Protein AF-A0A2V8H9V9-F1 (afdb_monomer_lite)

Radius of gyration: 36.33 Å; chains: 1; bounding box: 71×35×95 Å

Sequence (154 aa):
MIKNLRWKIITIVAVTVFVSALGIYPIAAQRFHLPAPAWLMAYQLRLGLDLKGGVHLRLRVNTDDALKLTTQTTSEQLRESLRNGNIPVGNITVTSPTTFTIEGIPVDKDAEFRAAADEIAATNYDRNPNGNGTYTFTMKPNVAINLREQTVDQ

Foldseek 3Di:
DCPVVVVVVVVVVVVVVVVCCLVCVLVVCVVVVNDDDPVSVVPDDPDDPVVVDDDPDDDDQPLLVLLQVVVVVLQVVLVVLCVVVVFDWDDWAAPGSFKIKTADGDPVCVVVSVVSCCVRQVVFWDWDDPDRRMIMTGGDPVNSVVSSVVSVVD

Secondary structure (DSSP, 8-state):
--HHHHHHHHHHHHHHHHHHHHHHHHHHHHHHT----HHHHTT-----HHHHT---------HHHHHHHHHHHHHHHHHHHHHHTT----EEEEEETTEEEEE---TTTHHHHHHHHHHHHTTTEEEEEEETTEEEEEE-HHHHHHHHHHHHH-

pLDDT: mean 76.86, std 10.54, range [52.75, 92.06]

Structure (mmCIF, N/CA/C/O backbone):
data_AF-A0A2V8H9V9-F1
#
_entry.id   AF-A0A2V8H9V9-F1
#
loop_
_atom_site.group_PDB
_atom_site.id
_atom_site.type_symbol
_atom_site.label_atom_id
_atom_site.label_alt_id
_atom_site.label_comp_id
_atom_site.label_asym_id
_atom_site.label_entity_id
_atom_site.label_seq_id
_atom_site.pdbx_PDB_ins_code
_atom_site.Cartn_x
_atom_site.Cartn_y
_atom_site.Cartn_z
_atom_site.occupancy
_atom_site.B_iso_or_equiv
_atom_site.auth_seq_id
_atom_site.auth_comp_id
_atom_site.auth_asym_id
_atom_site.auth_atom_id
_atom_site.pdbx_PDB_model_num
ATOM 1 N N . MET A 1 1 ? 47.180 23.517 -67.699 1.00 57.81 1 MET A N 1
ATOM 2 C CA . MET A 1 1 ? 46.946 23.609 -66.234 1.00 57.81 1 MET A CA 1
ATOM 3 C C . MET A 1 1 ? 45.774 22.761 -65.694 1.00 57.81 1 MET A C 1
ATOM 5 O O . MET A 1 1 ? 45.756 22.506 -64.501 1.00 57.81 1 MET A O 1
ATOM 9 N N . ILE A 1 2 ? 44.837 22.245 -66.512 1.00 60.38 2 ILE A N 1
ATOM 10 C CA . ILE A 1 2 ? 43.625 21.515 -66.041 1.00 60.38 2 ILE A CA 1
ATOM 11 C C . ILE A 1 2 ? 43.881 20.043 -65.625 1.00 60.38 2 ILE A C 1
ATOM 13 O O . ILE A 1 2 ? 43.102 19.455 -64.877 1.00 60.38 2 ILE A O 1
ATOM 17 N N . LYS A 1 3 ? 44.986 19.428 -66.069 1.00 65.50 3 LYS A N 1
ATOM 18 C CA . LYS A 1 3 ? 45.292 18.002 -65.822 1.00 65.50 3 LYS A CA 1
ATOM 19 C C . LYS A 1 3 ? 45.459 17.672 -64.329 1.00 65.50 3 LYS A C 1
ATOM 21 O O . LYS A 1 3 ? 44.899 16.689 -63.856 1.00 65.50 3 LYS A O 1
ATOM 26 N N . ASN A 1 4 ? 46.134 18.548 -63.583 1.00 73.12 4 ASN A N 1
ATOM 27 C CA . ASN A 1 4 ? 46.358 18.378 -62.143 1.00 73.12 4 ASN A CA 1
ATOM 28 C C . ASN A 1 4 ? 45.065 18.569 -61.335 1.00 73.12 4 ASN A C 1
ATOM 30 O O . ASN A 1 4 ? 44.897 17.956 -60.285 1.00 73.12 4 ASN A O 1
ATOM 34 N N . LEU A 1 5 ? 44.138 19.393 -61.837 1.00 76.50 5 LEU A N 1
ATOM 35 C CA . LEU A 1 5 ? 42.849 19.631 -61.191 1.00 76.50 5 LEU A CA 1
ATOM 36 C C . LEU A 1 5 ? 41.892 18.451 -61.397 1.00 76.50 5 LEU A C 1
ATOM 38 O O . LEU A 1 5 ? 41.254 18.013 -60.448 1.00 76.50 5 LEU A O 1
ATOM 42 N N . ARG A 1 6 ? 41.858 17.872 -62.605 1.00 82.38 6 ARG A N 1
ATOM 43 C CA . ARG A 1 6 ? 41.059 16.672 -62.902 1.00 82.38 6 ARG A CA 1
ATOM 44 C C . ARG A 1 6 ? 41.434 15.484 -62.020 1.00 82.38 6 ARG A C 1
ATOM 46 O O . ARG A 1 6 ? 40.542 14.838 -61.487 1.00 82.38 6 ARG A O 1
ATOM 53 N N . TRP A 1 7 ? 42.728 15.220 -61.835 1.00 85.81 7 TRP A N 1
ATOM 54 C CA . TRP A 1 7 ? 43.170 14.109 -60.986 1.00 85.81 7 TRP A CA 1
ATOM 55 C C . TRP A 1 7 ? 42.800 14.336 -59.518 1.00 85.81 7 TRP A C 1
ATOM 57 O O . TRP A 1 7 ? 42.246 13.444 -58.891 1.00 85.81 7 TRP A O 1
ATOM 67 N N . LYS A 1 8 ? 42.982 15.560 -59.001 1.00 82.00 8 LYS A N 1
ATOM 68 C CA . LYS A 1 8 ? 42.536 15.919 -57.646 1.00 82.00 8 LYS A CA 1
ATOM 69 C C . LYS A 1 8 ? 41.030 15.726 -57.456 1.00 82.00 8 LYS A C 1
ATOM 71 O O . LYS A 1 8 ? 40.627 15.174 -56.441 1.00 82.00 8 LYS A O 1
ATOM 76 N N . ILE A 1 9 ? 40.211 16.136 -58.426 1.00 89.25 9 ILE A N 1
ATOM 77 C CA . ILE A 1 9 ? 38.752 15.958 -58.367 1.00 89.25 9 ILE A CA 1
ATOM 78 C C . ILE A 1 9 ? 38.386 14.473 -58.365 1.00 89.25 9 ILE A C 1
ATOM 80 O O . ILE A 1 9 ? 37.575 14.058 -57.544 1.00 89.25 9 ILE A O 1
ATOM 84 N N . ILE A 1 10 ? 39.007 13.665 -59.229 1.00 90.19 10 ILE A N 1
ATOM 85 C CA . ILE A 1 10 ? 38.774 12.214 -59.262 1.00 90.19 10 ILE A CA 1
ATOM 86 C C . ILE A 1 10 ? 39.128 11.588 -57.910 1.00 90.19 10 ILE A C 1
ATOM 88 O O . ILE A 1 10 ? 38.334 10.817 -57.381 1.00 90.19 10 ILE A O 1
ATOM 92 N N . THR A 1 11 ? 40.267 11.955 -57.319 1.00 88.50 11 THR A N 1
ATOM 93 C CA . THR A 1 11 ? 40.679 11.435 -56.011 1.00 88.50 11 THR A CA 1
ATOM 94 C C . THR A 1 11 ? 39.709 11.848 -54.906 1.00 88.50 11 THR A C 1
ATOM 96 O O . THR A 1 11 ? 39.333 11.012 -54.092 1.00 88.50 11 THR A O 1
ATOM 99 N N . ILE A 1 12 ? 39.255 13.106 -54.891 1.00 87.62 12 ILE A N 1
ATOM 100 C CA . ILE A 1 12 ? 38.284 13.587 -53.897 1.00 87.62 12 ILE A CA 1
ATOM 101 C C . ILE A 1 12 ? 36.968 12.820 -54.031 1.00 87.62 12 ILE A C 1
ATOM 103 O O . ILE A 1 12 ? 36.487 12.272 -53.046 1.00 87.62 12 ILE A O 1
ATOM 107 N N . VAL A 1 13 ? 36.422 12.715 -55.245 1.00 92.06 13 VAL A N 1
ATOM 108 C CA . VAL A 1 13 ? 35.166 11.992 -55.488 1.00 92.06 13 VAL A CA 1
ATOM 109 C C . VAL A 1 13 ? 35.306 10.519 -55.110 1.00 92.06 13 VAL A C 1
ATOM 111 O O . VAL A 1 13 ? 34.431 9.983 -54.437 1.00 92.06 13 VAL A O 1
ATOM 114 N N . ALA A 1 14 ? 36.413 9.872 -55.476 1.00 91.31 14 ALA A N 1
ATOM 115 C CA . ALA A 1 14 ? 36.659 8.476 -55.135 1.00 91.31 14 ALA A CA 1
ATOM 116 C C . ALA A 1 14 ? 36.714 8.259 -53.616 1.00 91.31 14 ALA A C 1
ATOM 118 O O . ALA A 1 14 ? 36.062 7.350 -53.106 1.00 91.31 14 ALA A O 1
ATOM 119 N N . VAL A 1 15 ? 37.433 9.114 -52.883 1.00 88.75 15 VAL A N 1
ATOM 120 C CA . VAL A 1 15 ? 37.535 9.023 -51.419 1.00 88.75 15 VAL A CA 1
ATOM 121 C C . VAL A 1 15 ? 36.187 9.301 -50.758 1.00 88.75 15 VAL A C 1
ATOM 123 O O . VAL A 1 15 ? 35.783 8.550 -49.874 1.00 88.75 15 VAL A O 1
ATOM 126 N N . THR A 1 16 ? 35.455 10.327 -51.198 1.00 86.00 16 THR A N 1
ATOM 127 C CA . THR A 1 16 ? 34.132 10.649 -50.648 1.00 86.00 16 THR A CA 1
ATOM 128 C C . THR A 1 16 ? 33.149 9.503 -50.865 1.00 86.00 16 THR A C 1
ATOM 130 O O . THR A 1 16 ? 32.511 9.068 -49.911 1.00 86.00 16 THR A O 1
ATOM 133 N N . VAL A 1 17 ? 33.065 8.959 -52.083 1.00 86.69 17 VAL A N 1
ATOM 134 C CA . VAL A 1 17 ? 32.178 7.825 -52.383 1.00 86.69 17 VAL A CA 1
ATOM 135 C C . VAL A 1 17 ? 32.574 6.597 -51.567 1.00 86.69 17 VAL A C 1
ATOM 137 O O . VAL A 1 17 ? 31.702 5.927 -51.022 1.00 86.69 17 VAL A O 1
ATOM 140 N N . PHE A 1 18 ? 33.872 6.324 -51.421 1.00 85.44 18 PHE A N 1
ATOM 141 C CA . PHE A 1 18 ? 34.361 5.185 -50.648 1.00 85.44 18 PHE A CA 1
ATOM 142 C C . PHE A 1 18 ? 34.021 5.297 -49.153 1.00 85.44 18 PHE A C 1
ATOM 144 O O . PHE A 1 18 ? 33.488 4.355 -48.570 1.00 85.44 18 PHE A O 1
ATOM 151 N N . VAL A 1 19 ? 34.250 6.461 -48.535 1.00 82.00 19 VAL A N 1
ATOM 152 C CA . VAL A 1 19 ? 33.938 6.698 -47.114 1.00 82.00 19 VAL A CA 1
ATOM 153 C C . VAL A 1 19 ? 32.427 6.683 -46.868 1.00 82.00 19 VAL A C 1
ATOM 155 O O . VAL A 1 19 ? 31.965 6.057 -45.913 1.00 82.00 19 VAL A O 1
ATOM 158 N N . SER A 1 20 ? 31.639 7.314 -47.744 1.00 78.38 20 SER A N 1
ATOM 159 C CA . SER A 1 20 ? 30.177 7.289 -47.653 1.00 78.38 20 SER A CA 1
ATOM 160 C C . SER A 1 20 ? 29.618 5.876 -47.827 1.00 78.38 20 SER A C 1
ATOM 162 O O . SER A 1 20 ? 28.728 5.485 -47.073 1.00 78.38 20 SER A O 1
ATOM 164 N N . ALA A 1 21 ? 30.159 5.084 -48.758 1.00 78.38 21 ALA A N 1
ATOM 165 C CA . ALA A 1 21 ? 29.756 3.694 -48.941 1.00 78.38 21 ALA A CA 1
ATOM 166 C C . ALA A 1 21 ? 30.045 2.861 -47.684 1.00 78.38 21 ALA A C 1
ATOM 168 O O . ALA A 1 21 ? 29.151 2.174 -47.202 1.00 78.38 21 ALA A O 1
ATOM 169 N N . LEU A 1 22 ? 31.240 2.974 -47.095 1.00 76.44 22 LEU A N 1
ATOM 170 C CA . LEU A 1 22 ? 31.590 2.234 -45.878 1.00 76.44 22 LEU A CA 1
ATOM 171 C C . LEU A 1 22 ? 30.748 2.636 -44.655 1.00 76.44 22 LEU A C 1
ATOM 173 O O . LEU A 1 22 ? 30.436 1.776 -43.836 1.00 76.44 22 LEU A O 1
ATOM 177 N N . GLY A 1 23 ? 30.357 3.908 -44.531 1.00 70.56 23 GLY A N 1
ATOM 178 C CA . GLY A 1 23 ? 29.535 4.385 -43.412 1.00 70.56 23 GLY A CA 1
ATOM 179 C C . GLY A 1 23 ? 28.039 4.066 -43.539 1.00 70.56 23 GLY A C 1
ATOM 180 O O . GLY A 1 23 ? 27.389 3.740 -42.549 1.00 70.56 23 GLY A O 1
ATOM 181 N N . ILE A 1 24 ? 27.480 4.142 -44.752 1.00 71.81 24 ILE A N 1
ATOM 182 C CA . ILE A 1 24 ? 26.030 4.007 -44.995 1.00 71.81 24 ILE A CA 1
ATOM 183 C C . ILE A 1 24 ? 25.626 2.547 -45.238 1.00 71.81 24 ILE A C 1
ATOM 185 O O . ILE A 1 24 ? 24.543 2.124 -44.826 1.00 71.81 24 ILE A O 1
ATOM 189 N N . TYR A 1 25 ? 26.494 1.753 -45.869 1.00 69.50 25 TYR A N 1
ATOM 190 C CA . TYR A 1 25 ? 26.231 0.346 -46.171 1.00 69.50 25 TYR A CA 1
ATOM 191 C C . TYR A 1 25 ? 25.858 -0.520 -44.950 1.00 69.50 25 TYR A C 1
ATOM 193 O O . TYR A 1 25 ? 24.879 -1.259 -45.066 1.00 69.50 25 TYR A O 1
ATOM 201 N N . PRO A 1 26 ? 26.517 -0.440 -43.770 1.00 66.88 26 PRO A N 1
ATOM 202 C CA . PRO A 1 26 ? 26.125 -1.258 -42.616 1.00 66.88 26 PRO A CA 1
ATOM 203 C C . PRO A 1 26 ? 24.718 -0.927 -42.087 1.00 66.88 26 PRO A C 1
ATOM 205 O O . PRO A 1 26 ? 24.013 -1.823 -41.631 1.00 66.88 26 PRO A O 1
ATOM 208 N N . ILE A 1 27 ? 24.270 0.329 -42.205 1.00 66.88 27 ILE A N 1
ATOM 209 C CA . ILE A 1 27 ? 22.926 0.770 -41.786 1.00 66.88 27 ILE A CA 1
ATOM 210 C C . ILE A 1 27 ? 21.867 0.301 -42.798 1.00 66.88 27 ILE A C 1
ATOM 212 O O . ILE A 1 27 ? 20.803 -0.195 -42.422 1.00 66.88 27 ILE A O 1
ATOM 216 N N . ALA A 1 28 ? 22.164 0.416 -44.097 1.00 67.12 28 ALA A N 1
ATOM 217 C CA . ALA A 1 28 ? 21.274 -0.040 -45.162 1.00 67.12 28 ALA A CA 1
ATOM 218 C C . ALA A 1 28 ? 21.123 -1.573 -45.177 1.00 67.12 28 ALA A C 1
ATOM 220 O O . ALA A 1 28 ? 20.008 -2.077 -45.313 1.00 67.12 28 ALA A O 1
ATOM 221 N N . ALA A 1 29 ? 22.214 -2.318 -44.976 1.00 65.88 29 ALA A N 1
ATOM 222 C CA . ALA A 1 29 ? 22.195 -3.779 -44.949 1.00 65.88 29 ALA A CA 1
ATOM 223 C C . ALA A 1 29 ? 21.274 -4.337 -43.851 1.00 65.88 29 ALA A C 1
ATOM 225 O O . ALA A 1 29 ? 20.587 -5.328 -44.084 1.00 65.88 29 ALA A O 1
ATOM 226 N N . GLN A 1 30 ? 21.193 -3.674 -42.692 1.00 62.47 30 GLN A N 1
ATOM 227 C CA . GLN A 1 30 ? 20.299 -4.070 -41.597 1.00 62.47 30 GLN A CA 1
ATOM 228 C C . GLN A 1 30 ? 18.828 -3.797 -41.895 1.00 62.47 30 GLN A C 1
ATOM 230 O O . GLN A 1 30 ? 17.981 -4.635 -41.603 1.00 62.47 30 GLN A O 1
ATOM 235 N N . ARG A 1 31 ? 18.512 -2.654 -42.515 1.00 63.34 31 ARG A N 1
ATOM 236 C CA . ARG A 1 31 ? 17.125 -2.327 -42.874 1.00 63.34 31 ARG A CA 1
ATOM 237 C C . ARG A 1 31 ? 16.567 -3.265 -43.946 1.00 63.34 31 ARG A C 1
ATOM 239 O O . ARG A 1 31 ? 15.377 -3.565 -43.932 1.00 63.34 31 ARG A O 1
ATOM 246 N N . PHE A 1 32 ? 17.417 -3.722 -44.862 1.00 66.94 32 PHE A N 1
ATOM 247 C CA . PHE A 1 32 ? 17.008 -4.514 -46.022 1.00 66.94 32 PHE A CA 1
ATOM 248 C C . PHE A 1 32 ? 17.412 -6.001 -45.955 1.00 66.94 32 PHE A C 1
ATOM 250 O O . PHE A 1 32 ? 17.139 -6.727 -46.904 1.00 66.94 32 PHE A O 1
ATOM 257 N N . HIS A 1 33 ? 18.013 -6.471 -44.853 1.00 59.19 33 HIS A N 1
ATOM 258 C CA . HIS A 1 33 ? 18.456 -7.865 -44.656 1.00 59.19 33 HIS A CA 1
ATOM 259 C C . HIS A 1 33 ? 19.418 -8.382 -45.746 1.00 59.19 33 HIS A C 1
ATOM 261 O O . HIS A 1 33 ? 19.313 -9.523 -46.195 1.00 59.19 33 HIS A O 1
ATOM 267 N N . LEU A 1 34 ? 20.365 -7.551 -46.192 1.00 64.75 34 LEU A N 1
ATOM 268 C CA . LEU A 1 34 ? 21.371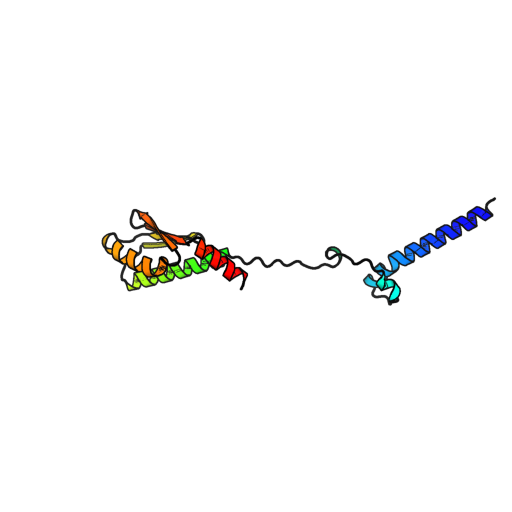 -7.977 -47.172 1.00 64.75 34 LEU A CA 1
ATOM 269 C C . LEU A 1 34 ? 22.539 -8.714 -46.489 1.00 64.75 34 LEU A C 1
ATOM 271 O O . LEU A 1 34 ? 22.917 -8.355 -45.370 1.00 64.75 34 LEU A O 1
ATOM 275 N N . PRO A 1 35 ? 23.164 -9.701 -47.162 1.00 61.28 35 PRO A N 1
ATOM 276 C CA . PRO A 1 35 ? 24.351 -10.374 -46.650 1.00 61.28 35 PRO A CA 1
ATOM 277 C C . PRO A 1 35 ? 25.536 -9.399 -46.623 1.00 61.28 35 PRO A C 1
ATOM 279 O O . PRO A 1 35 ? 26.167 -9.138 -47.645 1.00 61.28 35 PRO A O 1
ATOM 282 N N . ALA A 1 36 ? 25.836 -8.850 -45.446 1.00 61.03 36 ALA A N 1
ATOM 283 C CA . ALA A 1 36 ? 27.027 -8.040 -45.216 1.00 61.03 36 ALA A CA 1
ATOM 284 C C . ALA A 1 36 ? 28.138 -8.893 -44.577 1.00 61.03 36 ALA A C 1
ATOM 286 O O . ALA A 1 36 ? 27.858 -9.712 -43.697 1.00 61.03 36 ALA A O 1
ATOM 287 N N . PRO A 1 37 ? 29.407 -8.710 -44.977 1.00 66.81 37 PRO A N 1
ATOM 288 C CA . PRO A 1 37 ? 30.511 -9.477 -44.421 1.00 66.81 37 PRO A CA 1
ATOM 289 C C . PRO A 1 37 ? 30.754 -9.125 -42.940 1.00 66.81 37 PRO A C 1
ATOM 291 O O . PRO A 1 37 ? 30.710 -7.961 -42.539 1.00 66.81 37 PRO A O 1
ATOM 294 N N . ALA A 1 38 ? 31.036 -10.146 -42.122 1.00 62.78 38 ALA A N 1
ATOM 295 C CA . ALA A 1 38 ? 31.070 -10.059 -40.655 1.00 62.78 38 ALA A CA 1
ATOM 296 C C . ALA A 1 38 ? 32.047 -9.006 -40.091 1.00 62.78 38 ALA A C 1
ATOM 298 O O . ALA A 1 38 ? 31.776 -8.404 -39.053 1.00 62.78 38 ALA A O 1
ATOM 299 N N . TRP A 1 39 ? 33.153 -8.733 -40.790 1.00 65.25 39 TRP A N 1
ATOM 300 C CA . TRP A 1 39 ? 34.141 -7.726 -40.386 1.00 65.25 39 TRP A CA 1
ATOM 301 C C . TRP A 1 39 ? 33.591 -6.290 -40.429 1.00 65.25 39 TRP A C 1
ATOM 303 O O . TRP A 1 39 ? 34.014 -5.458 -39.635 1.00 65.25 39 TRP A O 1
ATOM 313 N N . LEU A 1 40 ? 32.617 -6.003 -41.301 1.00 64.94 40 LEU A N 1
ATOM 314 C CA . LEU A 1 40 ? 31.985 -4.684 -41.412 1.00 64.94 40 LEU A CA 1
ATOM 315 C C . LEU A 1 40 ? 30.905 -4.480 -40.337 1.00 64.94 40 LEU A C 1
ATOM 317 O O . LEU A 1 40 ? 30.752 -3.389 -39.795 1.00 64.94 40 LEU A O 1
ATOM 321 N N . MET A 1 41 ? 30.194 -5.555 -39.983 1.00 60.38 41 MET A N 1
ATOM 322 C CA . MET A 1 41 ? 29.227 -5.569 -38.878 1.00 60.38 41 MET A CA 1
ATOM 323 C C . MET A 1 41 ? 29.913 -5.393 -37.511 1.00 60.38 41 MET A C 1
ATOM 325 O O . MET A 1 41 ? 29.315 -4.836 -36.598 1.00 60.38 41 MET A O 1
ATOM 329 N N . ALA A 1 42 ? 31.176 -5.809 -37.357 1.00 61.28 42 ALA A N 1
ATOM 330 C CA . ALA A 1 42 ? 31.925 -5.643 -36.107 1.00 61.28 42 ALA A CA 1
ATOM 331 C C . ALA A 1 42 ? 32.227 -4.169 -35.754 1.00 61.28 42 ALA A C 1
ATOM 333 O O . ALA A 1 42 ? 32.335 -3.836 -34.576 1.00 61.28 42 ALA A O 1
ATOM 334 N N . TYR A 1 43 ? 32.308 -3.281 -36.755 1.00 58.75 43 TYR A N 1
ATOM 335 C CA . TYR A 1 43 ? 32.479 -1.828 -36.578 1.00 58.75 43 TYR A CA 1
ATOM 336 C C . TYR A 1 43 ? 31.153 -1.063 -36.466 1.00 58.75 43 TYR A C 1
ATOM 338 O O . TYR A 1 43 ? 31.130 0.169 -36.474 1.00 58.75 43 TYR A O 1
ATOM 346 N N . GLN A 1 44 ? 30.035 -1.780 -36.358 1.00 58.94 44 GLN A N 1
ATOM 347 C CA . GLN A 1 44 ? 28.725 -1.187 -36.153 1.00 58.94 44 GLN A CA 1
ATOM 348 C C . GLN A 1 44 ? 28.716 -0.305 -34.897 1.00 58.94 44 GLN A C 1
ATOM 350 O O . GLN A 1 44 ? 29.032 -0.758 -33.792 1.00 58.94 44 GLN A O 1
ATOM 355 N N . LEU A 1 45 ? 28.255 0.942 -35.047 1.00 58.75 45 LEU A N 1
ATOM 356 C CA . LEU A 1 45 ? 27.869 1.759 -33.901 1.00 58.75 45 LEU A CA 1
ATOM 357 C C . LEU A 1 45 ? 26.824 0.992 -33.087 1.00 58.75 45 LEU A C 1
ATOM 359 O O . LEU A 1 45 ? 25.765 0.620 -33.596 1.00 58.75 45 LEU A O 1
ATOM 363 N N . ARG A 1 46 ? 27.105 0.761 -31.805 1.00 60.06 46 ARG A N 1
ATOM 364 C CA . ARG A 1 46 ? 26.118 0.225 -30.869 1.00 60.06 46 ARG A CA 1
ATOM 365 C C . ARG A 1 46 ? 24.988 1.244 -30.730 1.00 60.06 46 ARG A C 1
ATOM 367 O O . ARG A 1 46 ? 25.102 2.191 -29.961 1.00 60.06 46 ARG A O 1
ATOM 374 N N . LEU A 1 47 ? 23.914 1.059 -31.496 1.00 61.25 47 LEU A N 1
ATOM 375 C CA . LEU A 1 47 ? 22.701 1.861 -31.362 1.00 61.25 47 LEU A CA 1
ATOM 376 C C . LEU A 1 47 ? 22.193 1.736 -29.920 1.00 61.25 47 LEU A C 1
ATOM 378 O O . LEU A 1 47 ? 21.969 0.621 -29.433 1.00 61.25 47 LEU A O 1
ATOM 382 N N . GLY A 1 48 ? 22.060 2.884 -29.255 1.00 58.81 48 GLY A N 1
ATOM 383 C CA . GLY A 1 48 ? 21.477 2.990 -27.923 1.00 58.81 48 GLY A CA 1
ATOM 384 C C . GLY A 1 48 ? 20.023 2.516 -27.906 1.00 58.81 48 GLY A C 1
ATOM 385 O O . GLY A 1 48 ? 19.383 2.383 -28.949 1.00 58.81 48 GLY A O 1
ATOM 386 N N . LEU A 1 49 ? 19.510 2.258 -26.704 1.00 62.19 49 LEU A N 1
ATOM 387 C CA . LEU A 1 49 ? 18.172 1.702 -26.472 1.00 62.19 49 LEU A CA 1
ATOM 388 C C . LEU A 1 49 ? 17.050 2.501 -27.170 1.00 62.19 49 LEU A C 1
ATOM 390 O O . LEU A 1 49 ? 16.089 1.905 -27.648 1.00 62.19 49 LEU A O 1
ATOM 394 N N . ASP A 1 50 ? 17.228 3.819 -27.293 1.00 59.22 50 ASP A N 1
ATOM 395 C CA . ASP A 1 50 ? 16.293 4.755 -27.932 1.00 59.22 50 ASP A CA 1
ATOM 396 C C . ASP A 1 50 ? 16.027 4.432 -29.417 1.00 59.22 50 ASP A C 1
ATOM 398 O O . ASP A 1 50 ? 14.901 4.520 -29.891 1.00 59.22 50 ASP A O 1
ATOM 402 N N . LEU A 1 51 ? 17.039 3.929 -30.138 1.00 60.03 51 LEU A N 1
ATOM 403 C CA . LEU A 1 51 ? 16.916 3.537 -31.550 1.00 60.03 51 LEU A CA 1
ATOM 404 C C . LEU A 1 51 ? 16.543 2.056 -31.745 1.00 60.03 51 LEU A C 1
ATOM 406 O O . LEU A 1 51 ? 16.340 1.620 -32.877 1.00 60.03 51 LEU A O 1
ATOM 410 N N . LYS A 1 52 ? 16.475 1.269 -30.661 1.00 59.09 52 LYS A N 1
ATOM 411 C CA . LYS A 1 52 ? 16.121 -0.163 -30.682 1.00 59.09 52 LYS A CA 1
ATOM 412 C C . LYS A 1 52 ? 14.690 -0.455 -30.223 1.00 59.09 52 LYS A C 1
ATOM 414 O O . LYS A 1 52 ? 14.274 -1.603 -30.325 1.00 59.09 52 LYS A O 1
ATOM 419 N N . GLY A 1 53 ? 13.945 0.546 -29.747 1.00 53.00 53 GLY A N 1
ATOM 420 C CA . GLY A 1 53 ? 12.536 0.382 -29.378 1.00 53.00 53 GLY A CA 1
ATOM 421 C C . GLY A 1 53 ? 12.330 -0.639 -28.255 1.00 53.00 53 GLY A C 1
ATOM 422 O O . GLY A 1 53 ? 11.642 -1.636 -28.438 1.00 53.00 53 GLY A O 1
ATOM 423 N N . GLY A 1 54 ? 12.951 -0.417 -27.095 1.00 62.22 54 GLY A N 1
ATOM 424 C CA . GLY A 1 54 ? 12.673 -1.193 -25.883 1.00 62.22 54 GLY A CA 1
ATOM 425 C C . GLY A 1 54 ? 11.726 -0.432 -24.957 1.00 62.22 54 GLY A C 1
ATOM 426 O O . GLY A 1 54 ? 12.033 0.691 -24.564 1.00 62.22 54 GLY A O 1
ATOM 427 N N . VAL A 1 55 ? 10.592 -1.027 -24.578 1.00 65.06 55 VAL A N 1
ATOM 428 C CA . VAL A 1 55 ? 9.712 -0.449 -23.551 1.00 65.06 55 VAL A CA 1
ATOM 429 C C . VAL A 1 55 ? 10.345 -0.692 -22.180 1.00 65.06 55 VAL A C 1
ATOM 431 O O . VAL A 1 55 ? 10.507 -1.833 -21.753 1.00 65.06 55 VAL A O 1
ATOM 434 N N . HIS A 1 56 ? 10.702 0.381 -21.477 1.00 53.16 56 HIS A N 1
ATOM 435 C CA . HIS A 1 56 ? 11.111 0.314 -20.076 1.00 53.16 56 HIS A CA 1
ATOM 436 C C . HIS A 1 56 ? 9.850 0.274 -19.199 1.00 53.16 56 HIS A C 1
ATOM 438 O O . HIS A 1 56 ? 9.340 1.308 -18.771 1.00 53.16 56 HIS A O 1
ATOM 444 N N . LEU A 1 57 ? 9.306 -0.924 -18.978 1.00 52.75 57 LEU A N 1
ATOM 445 C CA . LEU A 1 57 ? 8.185 -1.133 -18.060 1.00 52.75 57 LEU A CA 1
ATOM 446 C C . LEU A 1 57 ? 8.695 -1.024 -16.619 1.00 52.75 57 LEU A C 1
ATOM 448 O O . LEU A 1 57 ? 9.395 -1.911 -16.135 1.00 52.75 57 LEU A O 1
ATOM 452 N N . ARG A 1 58 ? 8.343 0.060 -15.921 1.00 55.31 58 ARG A N 1
ATOM 453 C CA . ARG A 1 58 ? 8.453 0.107 -14.459 1.00 55.31 58 ARG A CA 1
ATOM 454 C C . ARG A 1 58 ? 7.162 -0.432 -13.866 1.00 55.31 58 ARG A C 1
ATOM 456 O O . ARG A 1 58 ? 6.129 0.225 -13.966 1.00 55.31 58 ARG A O 1
ATOM 463 N N . LEU A 1 59 ? 7.228 -1.600 -13.235 1.00 54.44 59 LEU A N 1
ATOM 464 C CA . LEU A 1 59 ? 6.183 -2.018 -12.310 1.00 54.44 59 LEU A CA 1
ATOM 465 C C . LEU A 1 59 ? 6.224 -1.061 -11.112 1.00 54.44 59 LEU A C 1
ATOM 467 O O . LEU A 1 59 ? 7.228 -0.986 -10.405 1.00 54.44 59 LEU A O 1
ATOM 471 N N . ARG A 1 60 ? 5.154 -0.292 -10.908 1.00 55.81 60 ARG A N 1
ATOM 472 C CA . ARG A 1 60 ? 4.907 0.404 -9.645 1.00 55.81 60 ARG A CA 1
ATOM 473 C C . ARG A 1 60 ? 3.815 -0.378 -8.935 1.00 55.81 60 ARG A C 1
ATOM 475 O O . ARG A 1 60 ? 2.663 -0.331 -9.352 1.00 55.81 60 ARG A O 1
ATOM 482 N N . VAL A 1 61 ? 4.199 -1.112 -7.898 1.00 62.50 61 VAL A N 1
ATOM 483 C CA . VAL A 1 61 ? 3.246 -1.723 -6.974 1.00 62.50 61 VAL A CA 1
ATOM 484 C C . VAL A 1 61 ? 2.452 -0.593 -6.322 1.00 62.50 61 VAL A C 1
ATOM 486 O O . VAL A 1 61 ? 3.035 0.359 -5.796 1.00 62.50 61 VAL A O 1
ATOM 489 N N . ASN A 1 62 ? 1.126 -0.667 -6.401 1.00 66.19 62 ASN A N 1
ATOM 490 C CA . ASN A 1 62 ? 0.238 0.303 -5.777 1.00 66.19 62 ASN A CA 1
ATOM 491 C C . ASN A 1 62 ? 0.121 -0.053 -4.287 1.00 66.19 62 ASN A C 1
ATOM 493 O O . ASN A 1 62 ? -0.833 -0.687 -3.846 1.00 66.19 62 ASN A O 1
ATOM 497 N N . THR A 1 63 ? 1.155 0.274 -3.510 1.00 75.56 63 THR A N 1
ATOM 498 C CA . THR A 1 63 ? 1.256 -0.118 -2.093 1.00 75.56 63 THR A CA 1
ATOM 499 C C . THR A 1 63 ? 0.127 0.454 -1.233 1.00 75.56 63 THR A C 1
ATOM 501 O O . THR A 1 63 ? -0.225 -0.123 -0.206 1.00 75.56 63 THR A O 1
ATOM 504 N N . ASP A 1 64 ? -0.503 1.542 -1.676 1.00 75.50 64 ASP A N 1
ATOM 505 C CA . ASP A 1 64 ? -1.673 2.118 -1.015 1.00 75.50 64 ASP A CA 1
ATOM 506 C C . ASP A 1 64 ? -2.924 1.225 -1.131 1.00 75.50 64 ASP A C 1
ATOM 508 O O . ASP A 1 64 ? -3.734 1.199 -0.201 1.00 75.50 64 ASP A O 1
ATOM 512 N N . ASP A 1 65 ? -3.063 0.430 -2.200 1.00 78.44 65 ASP A N 1
ATOM 513 C CA . ASP A 1 65 ? -4.168 -0.531 -2.332 1.00 78.44 65 ASP A CA 1
ATOM 514 C C . ASP A 1 65 ? -4.009 -1.694 -1.338 1.00 78.44 65 ASP A C 1
ATOM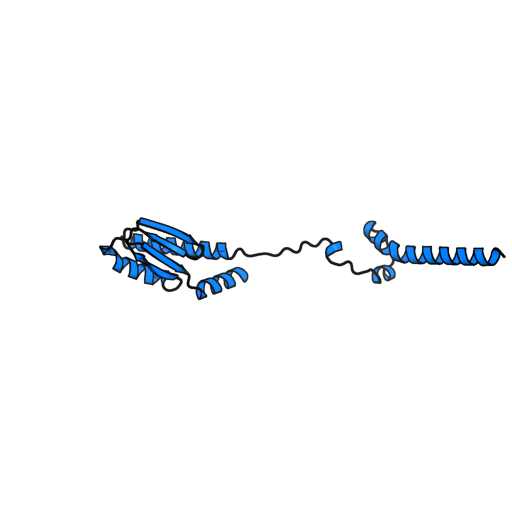 516 O O . ASP A 1 65 ? -4.986 -2.123 -0.721 1.00 78.44 65 ASP A O 1
ATOM 520 N N . ALA A 1 66 ? -2.774 -2.152 -1.107 1.00 79.19 66 ALA A N 1
ATOM 521 C CA . ALA A 1 66 ? -2.469 -3.186 -0.114 1.00 79.19 66 ALA A CA 1
ATOM 522 C C . ALA A 1 66 ? -2.731 -2.708 1.327 1.00 79.19 66 ALA A C 1
ATOM 524 O O . ALA A 1 66 ? -3.293 -3.446 2.146 1.00 79.19 66 ALA A O 1
ATOM 525 N N . LEU A 1 67 ? -2.397 -1.446 1.626 1.00 82.75 67 LEU A N 1
ATOM 526 C CA . LEU A 1 67 ? -2.725 -0.821 2.910 1.00 82.75 67 LEU A CA 1
ATOM 527 C C . LEU A 1 67 ? -4.240 -0.719 3.101 1.00 82.75 67 LEU A C 1
ATOM 529 O O . LEU A 1 67 ? -4.763 -1.123 4.140 1.00 82.75 67 LEU A O 1
ATOM 533 N N . LYS A 1 68 ? -4.959 -0.253 2.073 1.00 85.69 68 LYS A N 1
ATOM 534 C CA . LYS A 1 68 ? -6.419 -0.132 2.105 1.00 85.69 68 LYS A CA 1
ATOM 535 C C . LYS A 1 68 ? -7.105 -1.482 2.316 1.00 85.69 68 LYS A C 1
ATOM 537 O O . LYS A 1 68 ? -8.030 -1.558 3.122 1.00 85.69 68 LYS A O 1
ATOM 542 N N . LEU A 1 69 ? -6.651 -2.534 1.634 1.00 86.50 69 LEU A N 1
ATOM 543 C CA . LEU A 1 69 ? -7.198 -3.884 1.781 1.00 86.50 69 LEU A CA 1
ATOM 544 C C . LEU A 1 69 ? -6.990 -4.426 3.200 1.00 86.50 69 LEU A C 1
ATOM 546 O O . LEU A 1 69 ? -7.914 -4.983 3.794 1.00 86.50 69 LEU A O 1
ATOM 550 N N . THR A 1 70 ? -5.799 -4.218 3.765 1.00 85.00 70 THR A N 1
ATOM 551 C CA . THR A 1 70 ? -5.502 -4.590 5.155 1.00 85.00 70 THR A CA 1
ATOM 552 C C . THR A 1 70 ? -6.419 -3.849 6.122 1.00 85.00 70 THR A C 1
ATOM 554 O O . THR A 1 70 ? -7.046 -4.473 6.975 1.00 85.00 70 THR A O 1
ATOM 557 N N . THR A 1 71 ? -6.577 -2.537 5.941 1.00 85.50 71 THR A N 1
ATOM 558 C CA . THR A 1 71 ? -7.475 -1.710 6.757 1.00 85.50 71 THR A CA 1
ATOM 559 C C . THR A 1 71 ? -8.927 -2.175 6.674 1.00 85.50 71 THR A C 1
ATOM 561 O O . THR A 1 71 ? -9.578 -2.332 7.705 1.00 85.50 71 THR A O 1
ATOM 564 N N . GLN A 1 72 ? -9.428 -2.471 5.473 1.00 87.56 72 GLN A N 1
ATOM 565 C CA . GLN A 1 72 ? -10.775 -3.017 5.288 1.00 87.56 72 GLN A CA 1
ATOM 566 C C . GLN A 1 72 ? -10.938 -4.368 5.989 1.00 87.56 72 GLN A C 1
ATOM 568 O O . GLN A 1 72 ? -11.901 -4.567 6.727 1.00 87.56 72 GLN A O 1
ATOM 573 N N . THR A 1 73 ? -9.966 -5.264 5.828 1.00 88.81 73 THR A N 1
ATOM 574 C CA . THR A 1 73 ? -9.985 -6.592 6.452 1.00 88.81 73 THR A CA 1
ATOM 575 C C . THR A 1 73 ? -10.013 -6.492 7.976 1.00 88.81 73 THR A C 1
ATOM 577 O O . THR A 1 73 ? -10.848 -7.128 8.614 1.00 88.81 73 THR A O 1
ATOM 580 N N . THR A 1 74 ? -9.164 -5.649 8.572 1.00 85.94 74 THR A N 1
ATOM 581 C CA . THR A 1 74 ? -9.165 -5.428 10.026 1.00 85.94 74 THR A CA 1
ATOM 582 C C . THR A 1 74 ? -10.475 -4.799 10.501 1.00 85.94 74 THR A C 1
ATOM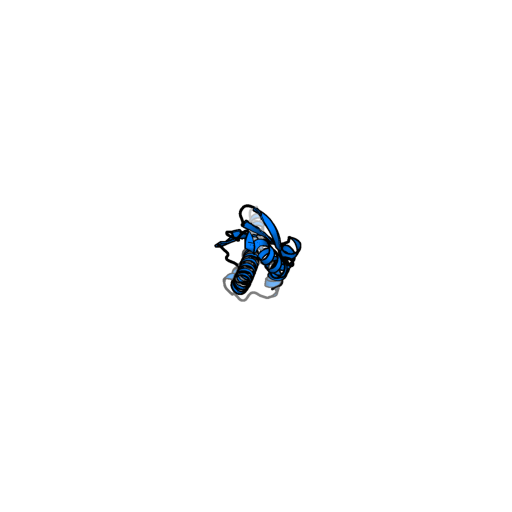 584 O O . THR A 1 74 ? -11.002 -5.197 11.538 1.00 85.94 74 THR A O 1
ATOM 587 N N . SER A 1 75 ? -11.038 -3.854 9.741 1.00 85.75 75 SER A N 1
ATOM 588 C CA . SER A 1 75 ? -12.312 -3.221 10.098 1.00 85.75 75 SER A CA 1
ATOM 589 C C . SER A 1 75 ? -13.479 -4.217 10.113 1.00 85.75 75 SER A C 1
ATOM 591 O O . SER A 1 75 ? -14.307 -4.175 11.021 1.00 85.75 75 SER A O 1
ATOM 593 N N . GLU A 1 76 ? -13.505 -5.167 9.173 1.00 87.12 76 GLU A N 1
ATOM 594 C CA . GLU A 1 76 ? -14.512 -6.234 9.128 1.00 87.12 76 GLU A CA 1
ATOM 595 C C . GLU A 1 76 ? -14.308 -7.265 10.243 1.00 87.12 76 GLU A C 1
ATOM 597 O O . GLU A 1 76 ? -15.275 -7.674 10.882 1.00 87.12 76 GLU A O 1
ATOM 602 N N . GLN A 1 77 ? -13.060 -7.642 10.543 1.00 87.19 77 GLN A N 1
ATOM 603 C CA . GLN A 1 77 ? -12.750 -8.518 11.682 1.00 87.19 77 GLN A CA 1
ATOM 604 C C . GLN A 1 77 ? -13.219 -7.912 13.007 1.00 87.19 77 GLN A C 1
ATOM 606 O O . GLN A 1 77 ? -13.822 -8.598 13.834 1.00 87.19 77 GLN A O 1
ATOM 611 N N . LEU A 1 78 ? -12.982 -6.612 13.194 1.00 85.50 78 LEU A N 1
ATOM 612 C CA . LEU A 1 78 ? -13.458 -5.893 14.365 1.00 85.50 78 LEU A CA 1
ATOM 613 C C . LEU A 1 78 ? -14.990 -5.835 14.388 1.00 85.50 78 LEU A C 1
ATOM 615 O O . LEU A 1 78 ? -15.584 -6.098 15.429 1.00 85.50 78 LEU A O 1
ATOM 619 N N . ARG A 1 79 ? -15.643 -5.580 13.247 1.00 85.94 79 ARG A N 1
ATOM 620 C CA . ARG A 1 79 ? -17.110 -5.597 13.141 1.00 85.94 79 ARG A CA 1
ATOM 621 C C . ARG A 1 79 ? -17.707 -6.933 13.575 1.00 85.94 79 ARG A C 1
ATOM 623 O O . ARG A 1 79 ? -18.662 -6.949 14.347 1.00 85.94 79 ARG A O 1
ATOM 630 N N . GLU A 1 80 ? -17.141 -8.036 13.099 1.00 86.50 80 GLU A N 1
ATOM 631 C CA . GLU A 1 80 ? -17.626 -9.377 13.425 1.00 86.50 80 GLU A CA 1
ATOM 632 C C . GLU A 1 80 ? -17.397 -9.717 14.905 1.00 86.50 80 GLU A C 1
ATOM 634 O O . GLU A 1 80 ? -18.289 -10.256 15.557 1.00 86.50 80 GLU A O 1
ATOM 639 N N . SER A 1 81 ? -16.254 -9.329 15.480 1.00 84.81 81 SER A N 1
ATOM 640 C CA . SER A 1 81 ? -15.995 -9.499 16.916 1.00 84.81 81 SER A CA 1
ATOM 641 C C . SER A 1 81 ? -16.988 -8.722 17.786 1.00 84.81 81 SER A C 1
ATOM 643 O O . SER A 1 81 ? -17.564 -9.273 18.724 1.00 84.81 81 SER A O 1
ATOM 645 N N . LEU A 1 82 ? -17.276 -7.466 17.429 1.00 84.88 82 LEU A N 1
ATOM 646 C CA . LEU A 1 82 ? -18.253 -6.639 18.144 1.00 84.88 82 LEU A CA 1
ATOM 647 C C . LEU A 1 82 ? -19.672 -7.200 18.029 1.00 84.88 82 LEU A C 1
ATOM 649 O O . LEU A 1 82 ? -20.418 -7.205 19.009 1.00 84.88 82 LEU A O 1
ATOM 653 N N . ARG A 1 83 ? -20.027 -7.738 16.857 1.00 85.12 83 ARG A N 1
ATOM 654 C CA . ARG A 1 83 ? -21.301 -8.428 16.642 1.00 85.12 83 ARG A CA 1
ATOM 655 C C . ARG A 1 83 ? -21.417 -9.686 17.505 1.00 85.12 83 ARG A C 1
ATOM 657 O O . ARG A 1 83 ? -22.456 -9.888 18.128 1.00 85.12 83 ARG A O 1
ATOM 664 N N . ASN A 1 84 ? -20.358 -10.489 17.588 1.00 85.00 84 ASN A N 1
ATOM 665 C CA . ASN A 1 84 ? -20.308 -11.677 18.445 1.00 85.00 84 ASN A CA 1
ATOM 666 C C . ASN A 1 84 ? -20.376 -11.319 19.937 1.00 85.00 84 ASN A C 1
ATOM 668 O O . ASN A 1 84 ? -21.009 -12.032 20.712 1.00 85.00 84 ASN A O 1
ATOM 672 N N . GLY A 1 85 ? -19.787 -10.186 20.328 1.00 80.19 85 GLY A N 1
ATOM 673 C CA . GLY A 1 85 ? -19.897 -9.612 21.671 1.00 80.19 85 GLY A CA 1
ATOM 674 C C . GLY A 1 85 ? -21.246 -8.948 21.975 1.00 80.19 85 GLY A C 1
ATOM 675 O O . GLY A 1 85 ? -21.436 -8.448 23.081 1.00 80.19 85 GLY A O 1
ATOM 676 N N . ASN A 1 86 ? -22.187 -8.934 21.021 1.00 81.88 86 ASN A N 1
ATOM 677 C CA . ASN A 1 86 ? -23.483 -8.259 21.122 1.00 81.88 86 ASN A CA 1
ATOM 678 C C . ASN A 1 86 ? -23.363 -6.754 21.457 1.00 81.88 86 ASN A C 1
ATOM 680 O O . ASN A 1 86 ? -24.202 -6.193 22.165 1.00 81.88 86 ASN A O 1
ATOM 684 N N . ILE A 1 87 ? -22.304 -6.106 20.959 1.00 80.12 87 ILE A N 1
ATOM 685 C CA . ILE A 1 87 ? -22.038 -4.676 21.131 1.00 80.12 87 ILE A CA 1
ATOM 686 C C . ILE A 1 87 ? -22.667 -3.933 19.943 1.00 80.12 87 ILE A C 1
ATOM 688 O O . ILE A 1 87 ? -22.243 -4.146 18.803 1.00 80.12 87 ILE A O 1
ATOM 692 N N . PRO A 1 88 ? -23.666 -3.058 20.163 1.00 75.50 88 PRO A N 1
ATOM 693 C CA . PRO A 1 88 ? -24.225 -2.242 19.095 1.00 75.50 88 PRO A CA 1
ATOM 694 C C . PRO A 1 88 ? -23.150 -1.291 18.568 1.00 75.50 88 PRO A C 1
ATOM 696 O O . PRO A 1 88 ? -22.553 -0.539 19.333 1.00 75.50 88 PRO A O 1
ATOM 699 N N . VAL A 1 89 ? -22.908 -1.315 17.262 1.00 77.44 89 VAL A N 1
ATOM 700 C CA . VAL A 1 89 ? -22.048 -0.352 16.565 1.00 77.44 89 VAL A CA 1
ATOM 701 C C . VAL A 1 89 ? -22.867 0.308 15.470 1.00 77.44 89 VAL A C 1
ATOM 703 O O . VAL A 1 89 ? -23.589 -0.372 14.743 1.00 77.44 89 VAL A O 1
ATOM 706 N N . GLY A 1 90 ? -22.775 1.633 15.373 1.00 73.19 90 GLY A N 1
ATOM 707 C CA . GLY A 1 90 ? -23.542 2.418 14.413 1.00 73.19 90 GLY A CA 1
ATOM 708 C C . GLY A 1 90 ? -22.985 2.284 13.003 1.00 73.19 90 GLY A C 1
ATOM 709 O O . GLY A 1 90 ? -23.658 1.764 12.118 1.00 73.19 90 GLY A O 1
ATOM 710 N N . ASN A 1 91 ? -21.756 2.753 12.785 1.00 79.81 91 ASN A N 1
ATOM 711 C CA . ASN A 1 91 ? -21.148 2.729 11.459 1.00 79.81 91 ASN A CA 1
ATOM 712 C C . ASN A 1 91 ? -19.624 2.603 11.534 1.00 79.81 91 ASN A C 1
ATOM 714 O O . ASN A 1 91 ? -18.993 3.218 12.390 1.00 79.81 91 ASN A O 1
ATOM 718 N N . ILE A 1 92 ? -19.037 1.825 10.622 1.00 83.31 92 ILE A N 1
ATOM 719 C CA . ILE A 1 92 ? -17.584 1.708 10.454 1.00 83.31 92 ILE A CA 1
ATOM 720 C C . ILE A 1 92 ? -17.239 2.248 9.070 1.00 83.31 92 ILE A C 1
ATOM 722 O O . ILE A 1 92 ? -17.723 1.740 8.059 1.00 83.31 92 ILE A O 1
ATOM 726 N N . THR A 1 93 ? -16.420 3.292 9.019 1.00 84.00 93 THR A N 1
ATOM 727 C CA . THR A 1 93 ? -16.059 4.001 7.789 1.00 84.00 93 THR A CA 1
ATOM 728 C C . THR A 1 93 ? -14.545 4.046 7.627 1.00 84.00 93 THR A C 1
ATOM 730 O O . THR A 1 93 ? -13.809 4.411 8.538 1.00 84.00 93 THR A O 1
ATOM 733 N N . VAL A 1 94 ? -14.050 3.656 6.451 1.00 85.50 94 VAL A N 1
ATOM 734 C CA . VAL A 1 94 ? -12.621 3.749 6.119 1.00 85.50 94 VAL A CA 1
ATOM 735 C C . VAL A 1 94 ? -12.357 5.121 5.504 1.00 85.50 94 VAL A C 1
ATOM 737 O O . VAL A 1 94 ? -12.741 5.373 4.363 1.00 85.50 94 VAL A O 1
ATOM 740 N N . THR A 1 95 ? -11.716 6.008 6.265 1.00 82.38 95 THR A N 1
ATOM 741 C CA . THR A 1 95 ? -11.447 7.403 5.869 1.00 82.38 95 THR A CA 1
ATOM 742 C C . THR A 1 95 ? -10.195 7.520 5.001 1.00 82.38 95 THR A C 1
ATOM 744 O O . THR A 1 95 ? -10.159 8.323 4.071 1.00 82.38 95 THR A O 1
ATOM 747 N N . SER A 1 96 ? -9.184 6.689 5.270 1.00 82.81 96 SER A N 1
ATOM 748 C CA . SER A 1 96 ? -7.902 6.670 4.554 1.00 82.81 96 SER A CA 1
ATOM 749 C C . SER A 1 96 ? -7.384 5.233 4.415 1.00 82.81 96 SER A C 1
ATOM 751 O O . SER A 1 96 ? -7.814 4.364 5.172 1.00 82.81 96 SER A O 1
ATOM 753 N N . PRO A 1 97 ? -6.406 4.952 3.528 1.00 80.00 97 PRO A N 1
ATOM 754 C CA . PRO A 1 97 ? -5.801 3.619 3.403 1.00 80.00 97 PRO A CA 1
ATOM 755 C C . PRO A 1 97 ? -5.235 3.048 4.710 1.00 80.00 97 PRO A C 1
ATOM 757 O O . PRO A 1 97 ? -5.065 1.842 4.822 1.00 80.00 97 PRO A O 1
ATOM 760 N N . THR A 1 98 ? -4.953 3.906 5.690 1.00 84.31 98 THR A N 1
ATOM 761 C CA . THR A 1 98 ? -4.377 3.569 6.999 1.00 84.31 98 THR A CA 1
ATOM 762 C C . THR A 1 98 ? -5.284 3.933 8.176 1.00 84.31 98 THR A C 1
ATOM 764 O O . THR A 1 98 ? -4.859 3.806 9.323 1.00 84.31 98 THR A O 1
ATOM 767 N N . THR A 1 99 ? -6.489 4.454 7.929 1.00 85.44 99 THR A N 1
ATOM 768 C CA . THR A 1 99 ? -7.335 5.027 8.985 1.00 85.44 99 THR A CA 1
ATOM 769 C C . THR A 1 99 ? -8.789 4.646 8.783 1.00 85.44 99 THR A C 1
ATOM 771 O O . THR A 1 99 ? -9.346 4.844 7.702 1.00 85.44 99 THR A O 1
ATOM 774 N N . PHE A 1 100 ? -9.424 4.170 9.848 1.00 87.50 100 PHE A N 1
ATOM 775 C CA . PHE A 1 100 ? -10.857 3.908 9.880 1.00 87.50 100 PHE A CA 1
ATOM 776 C C . PHE A 1 100 ? -11.479 4.455 11.164 1.00 87.50 100 PHE A C 1
ATOM 778 O O . PHE A 1 100 ? -10.834 4.529 12.209 1.00 87.50 100 PHE A O 1
ATOM 785 N N . THR A 1 101 ? -12.732 4.870 11.069 1.00 86.19 101 THR A N 1
ATOM 786 C CA . THR A 1 101 ? -13.517 5.451 12.154 1.00 86.19 101 THR A CA 1
ATOM 787 C C . THR A 1 101 ? -14.709 4.566 12.464 1.00 86.19 101 THR A C 1
ATOM 789 O O . THR A 1 101 ? -15.318 3.990 11.564 1.00 86.19 101 THR A O 1
ATOM 792 N N . ILE A 1 102 ? -15.033 4.451 13.746 1.00 85.75 102 ILE A N 1
ATOM 793 C CA . ILE A 1 102 ? -16.205 3.737 14.244 1.00 85.75 102 ILE A CA 1
ATOM 794 C C . ILE A 1 102 ? -17.058 4.729 15.009 1.00 85.75 102 ILE A C 1
ATOM 796 O O . ILE A 1 102 ? -16.543 5.436 15.870 1.00 85.75 102 ILE A O 1
ATOM 800 N N . GLU A 1 103 ? -18.346 4.765 14.703 1.00 85.69 103 GLU A N 1
ATOM 801 C CA . GLU A 1 103 ? -19.326 5.657 15.313 1.00 85.69 103 GLU A CA 1
ATOM 802 C C . GLU A 1 103 ? -20.476 4.863 15.933 1.00 85.69 103 GLU A C 1
ATOM 804 O O . GLU A 1 103 ? -20.805 3.756 15.496 1.00 85.69 103 GLU A O 1
ATOM 809 N N . GLY A 1 104 ? -21.129 5.466 16.927 1.00 80.88 104 GLY A N 1
ATOM 810 C CA . GLY A 1 104 ? -22.350 4.928 17.522 1.00 80.88 104 GLY A CA 1
ATOM 811 C C . GLY A 1 104 ? -22.110 3.836 18.557 1.00 80.88 104 GLY A C 1
ATOM 812 O O . GLY A 1 104 ? -22.926 2.925 18.657 1.00 80.88 104 GLY A O 1
ATOM 813 N N . ILE A 1 105 ? -21.005 3.911 19.305 1.00 82.81 105 ILE A N 1
ATOM 814 C CA . ILE A 1 105 ? -20.744 3.005 20.429 1.00 82.81 105 ILE A CA 1
ATOM 815 C C . ILE A 1 105 ? -21.507 3.502 21.669 1.00 82.81 105 ILE A C 1
ATOM 817 O O . ILE A 1 105 ? -21.299 4.646 22.090 1.00 82.81 105 ILE A O 1
ATOM 821 N N . PRO A 1 106 ? -22.393 2.676 22.255 1.00 81.56 106 PRO A N 1
ATOM 822 C CA . PRO A 1 106 ? -23.115 3.011 23.476 1.00 81.56 106 PRO A CA 1
ATOM 823 C C . PRO A 1 106 ? -22.169 3.183 24.670 1.00 81.56 106 PRO A C 1
ATOM 825 O O . PRO A 1 106 ? -21.237 2.401 24.860 1.00 81.56 106 PRO A O 1
ATOM 828 N N . VAL A 1 107 ? -22.427 4.192 25.506 1.00 77.25 107 VAL A N 1
ATOM 829 C CA . VAL A 1 1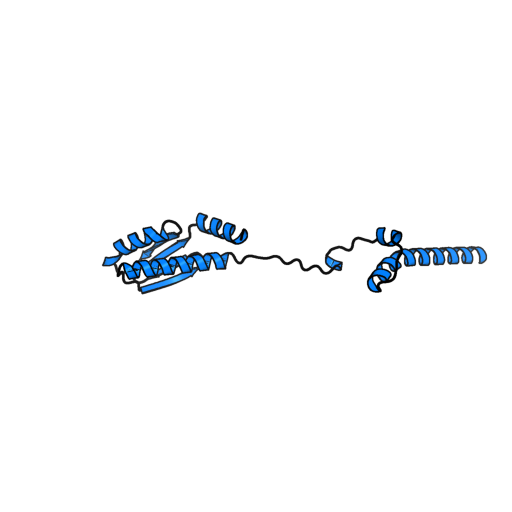07 ? -21.564 4.551 26.650 1.00 77.25 107 VAL A CA 1
ATOM 830 C C . VAL A 1 107 ? -21.501 3.436 27.705 1.00 77.25 107 VAL A C 1
ATOM 832 O O . VAL A 1 107 ? -20.504 3.286 28.404 1.00 77.25 107 VAL A O 1
ATOM 835 N N . ASP A 1 108 ? -22.555 2.628 27.799 1.00 81.44 108 ASP A N 1
ATOM 836 C CA . ASP A 1 108 ? -22.682 1.454 28.666 1.00 81.44 108 ASP A CA 1
ATOM 837 C C . ASP A 1 108 ? -21.841 0.256 28.199 1.00 81.44 108 ASP A C 1
ATOM 839 O O . ASP A 1 108 ? -21.470 -0.586 29.016 1.00 81.44 108 ASP A O 1
ATOM 843 N N . LYS A 1 109 ? -21.493 0.195 26.907 1.00 80.44 109 LYS A N 1
ATOM 844 C CA . LYS A 1 109 ? -20.688 -0.877 26.295 1.00 80.44 109 LYS A CA 1
ATOM 845 C C . LYS A 1 109 ? -19.283 -0.441 25.885 1.00 80.44 109 LYS A C 1
ATOM 847 O O . LYS A 1 109 ? -18.527 -1.231 25.321 1.00 80.44 109 LYS A O 1
ATOM 852 N N . ASP A 1 110 ? -18.900 0.780 26.240 1.00 81.50 110 ASP A N 1
ATOM 853 C CA . ASP A 1 110 ? -17.609 1.374 25.903 1.00 81.50 110 ASP A CA 1
ATOM 854 C C . ASP A 1 110 ? -16.415 0.563 26.436 1.00 81.50 110 ASP A C 1
ATOM 856 O O . ASP A 1 110 ? -15.454 0.302 25.714 1.00 81.50 110 ASP A O 1
ATOM 860 N N . ALA A 1 111 ? -16.489 0.088 27.682 1.00 83.88 111 ALA A N 1
ATOM 861 C CA . ALA A 1 111 ? -15.413 -0.692 28.294 1.00 83.88 111 ALA A CA 1
ATOM 862 C C . ALA A 1 111 ? -15.191 -2.047 27.595 1.00 83.88 111 ALA A C 1
ATOM 864 O O . ALA A 1 111 ? -14.046 -2.438 27.361 1.00 83.88 111 ALA A O 1
ATOM 865 N N . GLU A 1 112 ? -16.278 -2.733 27.227 1.00 83.06 112 GLU A N 1
ATOM 866 C CA . GLU A 1 112 ? -16.243 -4.002 26.488 1.00 83.06 112 GLU A CA 1
ATOM 867 C C . GLU A 1 112 ? -15.716 -3.787 25.061 1.00 83.06 112 GLU A C 1
ATOM 869 O O . GLU A 1 112 ? -14.842 -4.526 24.605 1.00 83.06 112 GLU A O 1
ATOM 874 N N . PHE A 1 113 ? -16.163 -2.717 24.391 1.00 84.94 113 PHE A N 1
ATOM 875 C CA . PHE A 1 113 ? -15.642 -2.311 23.085 1.00 84.94 113 PHE A CA 1
ATOM 876 C C . PHE A 1 113 ? -14.136 -2.048 23.140 1.00 84.94 113 PHE A C 1
ATOM 878 O O . PHE A 1 113 ? -13.392 -2.548 22.298 1.00 84.94 113 PHE A O 1
ATOM 885 N N . ARG A 1 114 ? -13.661 -1.295 24.141 1.00 83.94 114 ARG A N 1
ATOM 886 C CA . ARG A 1 114 ? -12.233 -0.984 24.284 1.00 83.94 114 ARG A CA 1
ATOM 887 C C . ARG A 1 114 ? -11.395 -2.244 24.465 1.00 83.94 114 ARG A C 1
ATOM 889 O O . ARG A 1 114 ? -10.313 -2.291 23.889 1.00 83.94 114 ARG A O 1
ATOM 896 N N . ALA A 1 115 ? -11.883 -3.234 25.214 1.00 85.50 115 ALA A N 1
ATOM 897 C CA . ALA A 1 115 ? -11.195 -4.508 25.405 1.00 85.50 115 ALA A CA 1
ATOM 898 C C . ALA A 1 115 ? -11.108 -5.315 24.098 1.00 85.50 115 ALA A C 1
ATOM 900 O O . ALA A 1 115 ? -10.014 -5.715 23.706 1.00 85.50 115 ALA A O 1
ATOM 901 N N . ALA A 1 116 ? -12.224 -5.469 23.377 1.00 83.75 116 ALA A N 1
ATOM 902 C CA . ALA A 1 116 ? -12.257 -6.174 22.091 1.00 83.75 116 ALA A CA 1
ATOM 903 C C . ALA A 1 116 ? -11.411 -5.468 21.013 1.00 83.75 116 ALA A C 1
ATOM 905 O O . ALA A 1 116 ? -10.708 -6.103 20.225 1.00 83.75 116 ALA A O 1
ATOM 906 N N . ALA A 1 117 ? -11.441 -4.134 20.995 1.00 84.00 117 ALA A N 1
ATOM 907 C CA . ALA A 1 117 ? -10.619 -3.331 20.103 1.00 84.00 117 ALA A CA 1
ATOM 908 C C . ALA A 1 117 ? -9.127 -3.422 20.451 1.00 84.00 117 ALA A C 1
ATOM 910 O O . ALA A 1 117 ? -8.299 -3.438 19.543 1.00 84.00 117 ALA A O 1
ATOM 911 N N . ASP A 1 118 ? -8.766 -3.499 21.735 1.00 84.75 118 ASP A N 1
ATOM 912 C CA . ASP A 1 118 ? -7.370 -3.685 22.138 1.00 84.75 118 ASP A CA 1
ATOM 913 C C . ASP A 1 118 ? -6.852 -5.081 21.765 1.00 84.75 118 ASP A C 1
ATOM 915 O O . ASP A 1 118 ? -5.713 -5.206 21.328 1.00 84.75 118 ASP A O 1
ATOM 919 N N . GLU A 1 119 ? -7.684 -6.119 21.832 1.00 83.25 119 GLU A N 1
ATOM 920 C CA . GLU A 1 119 ? -7.295 -7.470 21.413 1.00 83.25 119 GLU A CA 1
ATOM 921 C C . GLU A 1 119 ? -6.978 -7.556 19.909 1.00 83.25 119 GLU A C 1
ATOM 923 O O . GLU A 1 119 ? -5.967 -8.134 19.511 1.00 83.25 119 GLU A O 1
ATOM 928 N N . ILE A 1 120 ? -7.816 -6.948 19.065 1.00 78.25 120 ILE A N 1
ATOM 929 C CA . ILE A 1 120 ? -7.715 -7.084 17.602 1.00 78.25 120 ILE A CA 1
ATOM 930 C C . ILE A 1 120 ? -6.808 -6.014 16.992 1.00 78.25 120 ILE A C 1
ATOM 932 O O . ILE A 1 120 ? -5.993 -6.298 16.111 1.00 78.25 120 ILE A O 1
ATOM 936 N N . ALA A 1 121 ? -6.962 -4.763 17.424 1.00 80.19 121 ALA A N 1
ATOM 937 C CA . ALA A 1 121 ? -6.377 -3.617 16.744 1.00 80.19 121 ALA A CA 1
ATOM 938 C C . ALA A 1 121 ? -5.102 -3.090 17.417 1.00 80.19 121 ALA A C 1
ATOM 940 O O . ALA A 1 121 ? -4.302 -2.484 16.710 1.00 80.19 121 ALA A O 1
ATOM 941 N N . ALA A 1 122 ? -4.839 -3.343 18.711 1.00 79.06 122 ALA A N 1
ATOM 942 C CA . ALA A 1 122 ? -3.693 -2.725 19.403 1.00 79.06 122 ALA A CA 1
ATOM 943 C C . ALA A 1 122 ? -2.327 -3.115 18.823 1.00 79.06 122 ALA A C 1
ATOM 945 O O . ALA A 1 122 ? -1.361 -2.352 18.929 1.00 79.06 122 ALA A O 1
ATOM 946 N N . THR A 1 123 ? -2.223 -4.284 18.189 1.00 78.81 123 THR A N 1
ATOM 947 C CA . THR A 1 123 ? -0.981 -4.712 17.533 1.00 78.81 123 THR A CA 1
ATOM 948 C C . THR A 1 123 ? -0.629 -3.807 16.351 1.00 78.81 123 THR A C 1
ATOM 950 O O . THR A 1 123 ? 0.526 -3.406 16.211 1.00 78.81 123 THR A O 1
ATOM 953 N N . ASN A 1 124 ? -1.625 -3.420 15.547 1.00 83.56 124 ASN A N 1
ATOM 954 C CA . ASN A 1 124 ? -1.406 -2.779 14.246 1.00 83.56 124 ASN A CA 1
ATOM 955 C C . ASN A 1 124 ? -1.852 -1.309 14.173 1.00 83.56 124 ASN A C 1
ATOM 957 O O . ASN A 1 124 ? -1.352 -0.559 13.334 1.00 83.56 124 ASN A O 1
ATOM 961 N N . TYR A 1 125 ? -2.767 -0.884 15.044 1.00 87.88 125 TYR A N 1
ATOM 962 C CA . TYR A 1 125 ? -3.408 0.427 15.021 1.00 87.88 125 TYR A CA 1
ATOM 963 C C . TYR A 1 125 ? -3.356 1.091 16.398 1.00 87.88 125 TYR A C 1
ATOM 965 O O . TYR A 1 125 ? -3.487 0.440 17.434 1.00 87.88 125 TYR A O 1
ATOM 973 N N . ASP A 1 126 ? -3.216 2.411 16.393 1.00 85.81 126 ASP A N 1
ATOM 974 C CA . ASP A 1 126 ? -3.439 3.268 17.547 1.00 85.81 126 ASP A CA 1
ATOM 975 C C . ASP A 1 126 ? -4.897 3.739 17.552 1.00 85.81 126 ASP A C 1
ATOM 977 O O . ASP A 1 126 ? -5.401 4.292 16.569 1.00 85.81 126 ASP A O 1
ATOM 981 N N . ARG A 1 127 ? -5.586 3.510 18.673 1.00 87.44 127 ARG A N 1
ATOM 982 C CA . ARG A 1 127 ? -6.969 3.940 18.896 1.00 87.44 127 ARG A CA 1
ATOM 983 C C . ARG A 1 127 ? -6.983 5.315 19.558 1.00 87.44 127 ARG A C 1
ATOM 985 O O . ARG A 1 127 ? -6.531 5.455 20.692 1.00 87.44 127 ARG A O 1
ATOM 992 N N . ASN A 1 128 ? -7.582 6.298 18.896 1.00 85.25 128 ASN A N 1
ATOM 993 C CA . ASN A 1 128 ? -7.797 7.639 19.425 1.00 85.25 128 ASN A CA 1
ATOM 994 C C . ASN A 1 128 ? -9.305 7.910 19.623 1.00 85.25 128 ASN A C 1
ATOM 996 O O . ASN A 1 128 ? -10.061 7.872 18.645 1.00 85.25 128 ASN A O 1
ATOM 1000 N N . PRO A 1 129 ? -9.777 8.154 20.858 1.00 83.12 129 PRO A N 1
ATOM 1001 C CA . PRO A 1 129 ? -11.170 8.516 21.104 1.00 83.12 129 PRO A CA 1
ATOM 1002 C C . PRO A 1 129 ? -11.447 9.944 20.610 1.00 83.12 129 PRO A C 1
ATOM 1004 O O . PRO A 1 129 ? -10.729 10.873 20.968 1.00 83.12 129 PRO A O 1
ATOM 1007 N N . ASN A 1 130 ? -12.508 10.129 19.821 1.00 79.62 130 ASN A N 1
ATOM 1008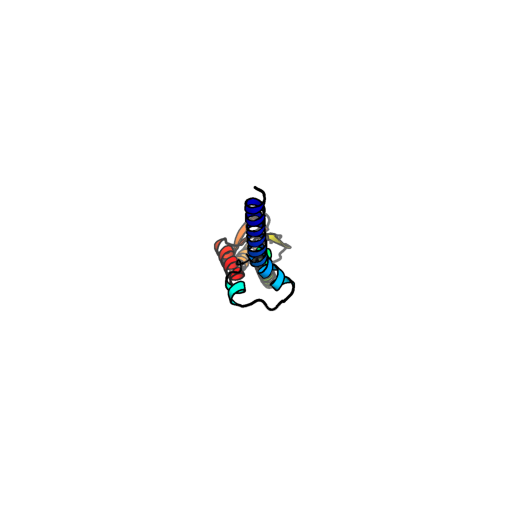 C CA . ASN A 1 130 ? -12.910 11.435 19.273 1.00 79.62 130 ASN A CA 1
ATOM 1009 C C . ASN A 1 130 ? -14.120 12.055 20.003 1.00 79.62 130 ASN A C 1
ATOM 1011 O O . ASN A 1 130 ? -14.599 13.119 19.618 1.00 79.62 130 ASN A O 1
ATOM 1015 N N . GLY A 1 131 ? -14.598 11.403 21.070 1.00 76.19 131 GLY A N 1
ATOM 1016 C CA . GLY A 1 131 ? -15.794 11.797 21.817 1.00 76.19 131 GLY A CA 1
ATOM 1017 C C . GLY A 1 131 ? -17.089 11.272 21.188 1.00 76.19 131 GLY A C 1
ATOM 1018 O O . GLY A 1 131 ? -17.088 10.753 20.078 1.00 76.19 131 GLY A O 1
ATOM 1019 N N . ASN A 1 132 ? -18.201 11.376 21.922 1.00 75.19 132 ASN A N 1
ATOM 1020 C CA . ASN A 1 132 ? -19.548 11.030 21.441 1.00 75.19 132 ASN A CA 1
ATOM 1021 C C . ASN A 1 132 ? -19.744 9.571 20.957 1.00 75.19 132 ASN A C 1
ATOM 1023 O O . ASN A 1 132 ? -20.591 9.309 20.106 1.00 75.19 132 ASN A O 1
ATOM 1027 N N . GLY A 1 133 ? -18.968 8.619 21.492 1.00 75.88 133 GLY A N 1
ATOM 1028 C CA . GLY A 1 133 ? -19.009 7.218 21.049 1.00 75.88 133 GLY A CA 1
ATOM 1029 C C . GLY A 1 133 ? -18.323 6.984 19.697 1.00 75.88 133 GLY A C 1
ATOM 1030 O O . GLY A 1 133 ? -18.602 5.979 19.042 1.00 75.88 133 GLY A O 1
ATOM 1031 N N . THR A 1 134 ? -17.448 7.909 19.280 1.00 83.25 134 THR A N 1
ATOM 1032 C CA . THR A 1 134 ? -16.640 7.810 18.062 1.00 83.25 134 THR A CA 1
ATOM 1033 C C . THR A 1 134 ? -15.182 7.489 18.380 1.00 83.25 134 THR A C 1
ATOM 1035 O O . THR A 1 134 ? -14.535 8.153 19.196 1.00 83.25 134 THR A O 1
ATOM 1038 N N . TYR A 1 135 ? -14.635 6.506 17.671 1.00 85.44 135 TYR A N 1
ATOM 1039 C CA . TYR A 1 135 ? -13.253 6.055 17.790 1.00 85.44 135 TYR A CA 1
ATOM 1040 C C . TYR A 1 135 ? -12.560 6.072 16.435 1.00 85.44 135 TYR A C 1
ATOM 1042 O O . TYR A 1 135 ? -13.070 5.527 15.461 1.00 85.44 135 TYR A O 1
ATOM 1050 N N . THR A 1 136 ? -11.372 6.669 16.386 1.00 87.62 136 THR A N 1
ATOM 1051 C CA . THR A 1 136 ? -10.518 6.672 15.195 1.00 87.62 136 THR A CA 1
ATOM 1052 C C . THR A 1 136 ? -9.371 5.701 15.402 1.00 87.62 136 THR A C 1
ATOM 1054 O O . THR A 1 136 ? -8.632 5.816 16.375 1.00 87.62 136 THR A O 1
ATOM 1057 N N . PHE A 1 137 ? -9.185 4.772 14.476 1.00 87.75 137 PHE A N 1
ATOM 1058 C CA . PHE A 1 137 ? -8.059 3.849 14.458 1.00 87.75 137 PHE A CA 1
ATOM 1059 C C . PHE A 1 137 ? -7.094 4.265 13.358 1.00 87.75 137 PHE A C 1
ATOM 1061 O O . PHE A 1 137 ? -7.483 4.372 12.195 1.00 87.75 137 PHE A O 1
ATOM 1068 N N . THR A 1 138 ? -5.837 4.502 13.721 1.00 88.75 138 THR A N 1
ATOM 1069 C CA . THR A 1 138 ? -4.777 4.912 12.791 1.00 88.75 138 THR A CA 1
ATOM 1070 C C . THR A 1 138 ? -3.666 3.877 12.799 1.00 88.75 138 THR A C 1
ATOM 1072 O O . THR A 1 138 ? -3.167 3.524 13.861 1.00 88.75 138 THR A O 1
ATOM 1075 N N . MET A 1 139 ? -3.285 3.363 11.631 1.00 88.19 139 MET A N 1
ATOM 1076 C CA . MET A 1 139 ? -2.236 2.351 11.512 1.00 88.19 139 MET A CA 1
ATOM 1077 C C . MET A 1 139 ? -0.911 2.893 12.044 1.00 88.19 139 MET A C 1
ATOM 1079 O O . MET A 1 139 ? -0.515 4.017 11.719 1.00 88.19 139 MET A O 1
ATOM 1083 N N . LYS A 1 140 ? -0.204 2.081 12.831 1.00 88.75 140 LYS A N 1
ATOM 1084 C CA . LYS A 1 140 ? 1.101 2.466 13.364 1.00 88.75 140 LYS A CA 1
ATOM 1085 C C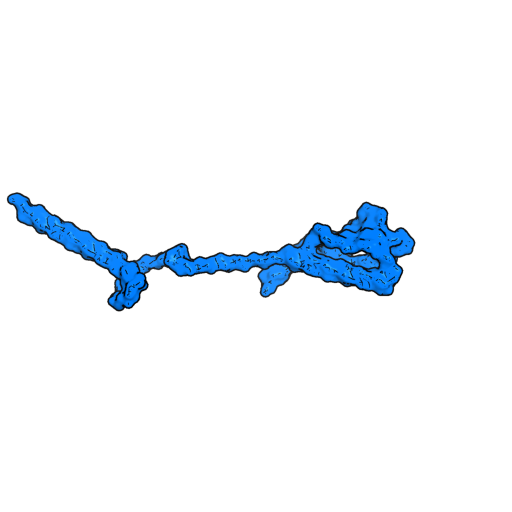 . LYS A 1 140 ? 2.113 2.638 12.223 1.00 88.75 140 LYS A C 1
ATOM 1087 O O . LYS A 1 140 ? 2.143 1.819 11.298 1.00 88.75 140 LYS A O 1
ATOM 1092 N N . PRO A 1 141 ? 2.988 3.658 12.278 1.00 84.06 141 PRO A N 1
ATOM 1093 C CA . PRO A 1 141 ? 3.906 3.963 11.181 1.00 84.06 141 PRO A CA 1
ATOM 1094 C C . PRO A 1 141 ? 4.898 2.826 10.896 1.00 84.06 141 PRO A C 1
ATOM 1096 O O . PRO A 1 141 ? 5.228 2.581 9.740 1.00 84.06 141 PRO A O 1
ATOM 1099 N N . ASN A 1 142 ? 5.330 2.084 11.920 1.00 86.06 142 ASN A N 1
ATOM 1100 C CA . ASN A 1 142 ? 6.202 0.915 11.764 1.00 86.06 142 ASN A CA 1
ATOM 1101 C C . ASN A 1 142 ? 5.524 -0.229 10.989 1.00 86.06 142 ASN A C 1
ATOM 1103 O O . ASN A 1 142 ? 6.170 -0.869 10.161 1.00 86.06 142 ASN A O 1
ATOM 1107 N N . VAL A 1 143 ? 4.233 -0.468 11.227 1.00 84.12 143 VAL A N 1
ATOM 1108 C CA . VAL A 1 143 ? 3.447 -1.493 10.525 1.00 84.12 143 VAL A CA 1
ATOM 1109 C C . VAL A 1 143 ? 3.177 -1.064 9.086 1.00 84.12 143 VAL A C 1
ATOM 1111 O O . VAL A 1 143 ? 3.356 -1.861 8.171 1.00 84.12 143 VAL A O 1
ATOM 1114 N N . ALA A 1 144 ? 2.849 0.212 8.867 1.00 80.31 144 ALA A N 1
ATOM 1115 C CA . ALA A 1 144 ? 2.649 0.756 7.526 1.00 80.31 144 ALA A CA 1
ATOM 1116 C C . ALA A 1 144 ? 3.915 0.656 6.654 1.00 80.31 144 ALA A C 1
ATOM 1118 O O . ALA A 1 144 ? 3.817 0.353 5.467 1.00 80.31 144 ALA A O 1
ATOM 1119 N N . ILE A 1 145 ? 5.103 0.890 7.225 1.00 82.88 145 ILE A N 1
ATOM 1120 C CA . ILE A 1 145 ? 6.380 0.735 6.511 1.00 82.88 145 ILE A CA 1
ATOM 1121 C C . ILE A 1 145 ? 6.649 -0.742 6.194 1.00 82.88 145 ILE A C 1
ATOM 1123 O O . ILE A 1 145 ? 6.882 -1.062 5.032 1.00 82.88 145 ILE A O 1
ATOM 1127 N N . ASN A 1 146 ? 6.528 -1.641 7.178 1.00 83.12 146 ASN A N 1
ATOM 1128 C CA . ASN A 1 146 ? 6.739 -3.080 6.964 1.00 83.12 146 ASN A CA 1
ATOM 1129 C C . ASN A 1 146 ? 5.799 -3.652 5.897 1.00 83.12 146 ASN A C 1
ATOM 1131 O O . ASN A 1 146 ? 6.226 -4.414 5.036 1.00 83.12 146 ASN A O 1
ATOM 1135 N N . LEU A 1 147 ? 4.521 -3.270 5.924 1.00 80.00 147 LEU A N 1
ATOM 1136 C CA . LEU A 1 147 ? 3.546 -3.761 4.958 1.00 80.00 147 LEU A CA 1
ATOM 1137 C C . LEU A 1 147 ? 3.841 -3.242 3.543 1.00 80.00 147 LEU A C 1
ATOM 1139 O O . LEU A 1 147 ? 3.680 -3.974 2.568 1.00 80.00 147 LEU A O 1
ATOM 1143 N N . ARG A 1 148 ? 4.335 -2.002 3.415 1.00 78.81 148 ARG A N 1
ATOM 1144 C CA . ARG A 1 148 ? 4.806 -1.470 2.129 1.00 78.81 148 ARG A CA 1
ATOM 1145 C C . ARG A 1 148 ? 6.011 -2.240 1.599 1.00 78.81 148 ARG A C 1
ATOM 1147 O O . ARG A 1 148 ? 6.013 -2.564 0.418 1.00 78.81 148 ARG A O 1
ATOM 1154 N N . GLU A 1 149 ? 6.991 -2.537 2.448 1.00 80.00 149 GLU A N 1
ATOM 1155 C CA . GLU A 1 149 ? 8.172 -3.327 2.072 1.00 80.00 149 GLU A CA 1
ATOM 1156 C C . GLU A 1 149 ? 7.768 -4.737 1.619 1.00 80.00 149 GLU A C 1
ATOM 1158 O O . GLU A 1 149 ? 8.088 -5.135 0.503 1.00 80.00 149 GLU A O 1
ATOM 1163 N N . GLN A 1 150 ? 6.932 -5.428 2.399 1.00 75.19 150 GLN A N 1
ATOM 1164 C CA . GLN A 1 150 ? 6.413 -6.755 2.048 1.00 75.19 150 GLN A CA 1
ATOM 1165 C C . GLN A 1 150 ? 5.644 -6.779 0.722 1.00 75.19 150 GLN A C 1
ATOM 1167 O O . GLN A 1 150 ? 5.713 -7.767 -0.000 1.00 75.19 150 GLN A O 1
ATOM 1172 N N . THR A 1 151 ? 4.911 -5.712 0.391 1.00 75.62 151 THR A N 1
ATOM 1173 C CA . THR A 1 151 ? 4.154 -5.641 -0.872 1.00 75.62 151 THR A CA 1
ATOM 1174 C C . THR A 1 151 ? 5.075 -5.388 -2.071 1.00 75.62 151 THR A C 1
ATOM 1176 O O . THR A 1 151 ? 4.735 -5.754 -3.188 1.00 75.62 151 THR A O 1
ATOM 1179 N N . VAL A 1 152 ? 6.225 -4.734 -1.875 1.00 75.00 152 VAL A N 1
ATOM 1180 C CA . VAL A 1 152 ? 7.206 -4.491 -2.948 1.00 75.00 152 VAL A CA 1
ATOM 1181 C C . VAL A 1 152 ? 8.050 -5.734 -3.232 1.00 75.00 152 VAL A C 1
ATOM 1183 O O . VAL A 1 152 ? 8.448 -5.936 -4.377 1.00 75.00 152 VAL A O 1
ATOM 1186 N N . ASP A 1 153 ? 8.307 -6.549 -2.209 1.00 68.94 153 ASP A N 1
ATOM 1187 C CA . ASP A 1 153 ? 9.077 -7.791 -2.330 1.00 68.94 153 ASP A CA 1
ATOM 1188 C C . ASP A 1 153 ? 8.263 -8.976 -2.896 1.00 68.94 153 ASP A C 1
ATOM 1190 O O . ASP A 1 153 ? 8.856 -9.996 -3.261 1.00 68.94 153 ASP A O 1
ATOM 1194 N N . GLN A 1 154 ? 6.929 -8.859 -2.969 1.00 57.44 154 GLN A N 1
ATOM 1195 C CA . GLN A 1 154 ? 6.016 -9.844 -3.576 1.00 57.44 154 GLN A CA 1
ATOM 1196 C C . GLN A 1 154 ? 5.818 -9.626 -5.080 1.00 57.44 154 GLN A C 1
ATOM 1198 O O . GLN A 1 154 ? 5.767 -10.652 -5.798 1.00 57.44 154 GLN A O 1
#